Protein AF-X1TH11-F1 (afdb_monomer_lite)

InterPro domains:
  IPR006070 Threonylcarbamoyl-AMP synthase-like domain [PF01300] (1-77)
  IPR006070 Threonylcarbamoyl-AMP synthase-like domain [PS51163] (1-80)
  IPR017945 DHBP synthase RibB-like alpha/beta domain superfamily [SSF55821] (1-85)
  IPR041440 HypF, Kae1-like domain [PF17788] (93-121)
  IPR051060 Carbamoyltransferase HypF-like [PTHR42959] (1-121)

Secondary structure (DSSP, 8-state):
----SHHHHHHHTTT-S-------SSTTSPPP--HHHHHHHHTTT-S-----SS--SS--PPPEEEEETTEEEEEE--TTTTTPPEE-SS-----EE---STT---EEEETTEEEEPPP--

Structure (mmCIF, N/CA/C/O backbone):
data_AF-X1TH11-F1
#
_entry.id   AF-X1TH11-F1
#
loop_
_atom_site.group_PDB
_atom_site.id
_atom_site.type_symbol
_atom_site.label_atom_id
_atom_site.label_alt_id
_atom_site.label_comp_id
_atom_site.label_asym_id
_atom_site.label_entity_id
_atom_site.label_seq_id
_atom_site.pdbx_PDB_ins_code
_atom_site.Cartn_x
_atom_site.Cartn_y
_atom_site.Cartn_z
_atom_site.occupancy
_atom_site.B_iso_or_equiv
_atom_site.auth_seq_id
_atom_site.auth_comp_id
_atom_site.auth_asym_id
_atom_site.auth_atom_id
_atom_site.pdbx_PDB_model_num
ATOM 1 N N . MET A 1 1 ? -4.896 -5.247 -11.935 1.00 92.06 1 MET A N 1
ATOM 2 C CA . MET A 1 1 ? -4.928 -3.800 -11.620 1.00 92.06 1 MET A CA 1
ATOM 3 C C . MET A 1 1 ? -5.045 -3.012 -12.913 1.00 92.06 1 MET A C 1
ATOM 5 O O . MET A 1 1 ? -4.598 -3.515 -13.935 1.00 92.06 1 MET A O 1
ATOM 9 N N . LEU A 1 2 ? -5.640 -1.822 -12.876 1.00 95.62 2 LEU A N 1
ATOM 10 C CA . LEU A 1 2 ? -5.692 -0.910 -14.023 1.00 95.62 2 LEU A CA 1
ATOM 11 C C . LEU A 1 2 ? -4.717 0.262 -13.812 1.00 95.62 2 LEU A C 1
ATOM 13 O O . LEU A 1 2 ? -4.312 0.514 -12.672 1.00 95.62 2 LEU A O 1
ATOM 17 N N . PRO A 1 3 ? -4.333 0.989 -14.875 1.00 96.44 3 PRO A N 1
ATOM 18 C CA . PRO A 1 3 ? -3.570 2.229 -14.757 1.00 96.44 3 PRO A CA 1
ATOM 19 C C . PRO A 1 3 ? -4.262 3.241 -13.836 1.00 96.44 3 PRO A C 1
ATOM 21 O O . PRO A 1 3 ? -5.386 3.664 -14.098 1.00 96.44 3 PRO A O 1
ATOM 24 N N . TYR A 1 4 ? -3.584 3.643 -12.759 1.00 96.38 4 TYR A N 1
ATOM 25 C CA . TYR A 1 4 ? -4.120 4.579 -11.759 1.00 96.38 4 TYR A CA 1
ATOM 26 C C . TYR A 1 4 ? -3.301 5.875 -11.634 1.00 96.38 4 TYR A C 1
ATOM 28 O O . TYR A 1 4 ? -3.657 6.754 -10.854 1.00 96.38 4 TYR A O 1
ATOM 36 N N . THR A 1 5 ? -2.218 6.025 -12.404 1.00 96.25 5 THR A N 1
ATOM 37 C CA . THR A 1 5 ? -1.458 7.280 -12.532 1.00 96.25 5 THR A CA 1
ATOM 38 C C . THR A 1 5 ? -1.285 7.647 -14.005 1.00 96.25 5 THR A C 1
ATOM 40 O O . THR A 1 5 ? -1.269 6.743 -14.846 1.00 96.25 5 THR A O 1
ATOM 43 N N . PRO A 1 6 ? -1.090 8.936 -14.348 1.00 97.25 6 PRO A N 1
ATOM 44 C CA . PRO A 1 6 ? -0.786 9.344 -15.722 1.00 97.25 6 PRO A CA 1
ATOM 45 C C . PRO A 1 6 ? 0.424 8.612 -16.315 1.00 97.25 6 PRO A C 1
ATOM 47 O O . PRO A 1 6 ? 0.402 8.241 -17.485 1.00 97.25 6 PRO A O 1
ATOM 50 N N . LEU A 1 7 ? 1.442 8.327 -15.495 1.00 96.12 7 LEU A N 1
ATOM 51 C CA . LEU A 1 7 ? 2.624 7.582 -15.921 1.00 96.12 7 LEU A CA 1
ATOM 52 C C . LEU A 1 7 ? 2.268 6.179 -16.428 1.00 96.12 7 LEU A C 1
ATOM 54 O O . LEU A 1 7 ? 2.793 5.752 -17.449 1.00 96.12 7 LEU A O 1
ATOM 58 N N . HIS A 1 8 ? 1.342 5.477 -15.769 1.00 96.81 8 HIS A N 1
ATOM 59 C CA . HIS A 1 8 ? 0.932 4.136 -16.200 1.00 96.81 8 HIS A CA 1
ATOM 60 C C . HIS A 1 8 ? 0.246 4.159 -17.570 1.00 96.81 8 HIS A C 1
ATOM 62 O O . HIS A 1 8 ? 0.491 3.278 -18.389 1.00 96.81 8 HIS A O 1
ATOM 68 N N . TYR A 1 9 ? -0.582 5.175 -17.835 1.00 96.62 9 TYR A N 1
ATOM 69 C CA . TYR A 1 9 ? -1.201 5.347 -19.150 1.00 96.62 9 TYR A CA 1
ATOM 70 C C . TYR A 1 9 ? -0.150 5.614 -20.228 1.00 96.62 9 TYR A C 1
ATOM 72 O O . TYR A 1 9 ? -0.217 5.005 -21.289 1.00 96.62 9 TYR A O 1
ATOM 80 N N . LEU A 1 10 ? 0.832 6.480 -19.953 1.00 95.81 10 LEU A N 1
ATOM 81 C CA . LEU A 1 10 ? 1.921 6.773 -20.890 1.00 95.81 10 LEU A CA 1
ATOM 82 C C . LEU A 1 10 ? 2.798 5.547 -21.167 1.00 95.81 10 LEU A C 1
ATOM 84 O O . LEU A 1 10 ? 3.166 5.320 -22.313 1.00 95.81 10 LEU A O 1
ATOM 88 N N . LEU A 1 11 ? 3.100 4.752 -20.137 1.00 95.38 11 LEU A N 1
ATOM 89 C CA . LEU A 1 11 ? 3.873 3.522 -20.287 1.00 95.38 11 LEU A CA 1
ATOM 90 C C . LEU A 1 11 ? 3.131 2.494 -21.137 1.00 95.38 11 LEU A C 1
ATOM 92 O O . LEU A 1 11 ? 3.726 1.939 -22.050 1.00 95.38 11 LEU A O 1
ATOM 96 N N . LEU A 1 12 ? 1.848 2.238 -20.864 1.00 96.00 12 LEU A N 1
ATOM 97 C CA . LEU A 1 12 ? 1.102 1.201 -21.584 1.00 96.00 12 LEU A CA 1
ATOM 98 C C . LEU A 1 12 ? 0.701 1.615 -22.998 1.00 96.00 12 LEU A C 1
ATOM 100 O O . LEU A 1 12 ? 0.611 0.751 -23.868 1.00 96.00 12 LEU A O 1
ATOM 104 N N . LYS A 1 13 ? 0.454 2.909 -23.231 1.00 94.25 13 LYS A N 1
ATOM 105 C CA . LYS A 1 13 ? 0.011 3.416 -24.529 1.00 94.25 13 LYS A CA 1
ATOM 106 C C . LYS A 1 13 ? 0.993 2.992 -25.624 1.00 94.25 13 LYS A C 1
ATOM 108 O O . LYS A 1 13 ? 2.136 3.424 -25.627 1.00 94.25 13 LYS A O 1
ATOM 113 N N . ASP A 1 14 ? 0.511 2.156 -26.538 1.00 92.56 14 ASP A N 1
ATOM 114 C CA . ASP A 1 14 ? 1.211 1.664 -27.730 1.00 92.56 14 ASP A CA 1
ATOM 115 C C . ASP A 1 14 ? 2.497 0.839 -27.476 1.00 92.56 14 ASP A C 1
ATOM 117 O O . ASP A 1 14 ? 3.101 0.367 -28.436 1.00 92.56 14 ASP A O 1
ATOM 121 N N . ASN A 1 15 ? 2.895 0.598 -26.217 1.00 91.88 15 ASN A N 1
ATOM 122 C CA . ASN A 1 15 ? 4.151 -0.099 -25.892 1.00 91.88 15 ASN A CA 1
ATOM 123 C C . ASN A 1 15 ? 3.953 -1.506 -25.310 1.00 91.88 15 ASN A C 1
ATOM 125 O O . ASN A 1 15 ? 4.731 -2.408 -25.614 1.00 91.88 15 ASN A O 1
ATOM 129 N N . PHE A 1 16 ? 2.946 -1.710 -24.448 1.00 94.62 16 PHE A N 1
ATOM 130 C CA . PHE A 1 16 ? 2.795 -2.959 -23.689 1.00 94.62 16 PHE A CA 1
ATOM 131 C C . PHE A 1 16 ? 1.330 -3.363 -23.525 1.00 94.62 16 PHE A C 1
ATOM 133 O O . PHE A 1 16 ? 0.467 -2.535 -23.251 1.00 94.62 16 PHE A O 1
ATOM 140 N N . ILE A 1 17 ? 1.063 -4.669 -23.608 1.00 94.12 17 ILE A N 1
ATOM 141 C CA . ILE A 1 17 ? -0.273 -5.235 -23.350 1.00 94.12 17 ILE A CA 1
ATOM 142 C C . ILE A 1 17 ? -0.549 -5.292 -21.839 1.00 94.12 17 ILE A C 1
ATOM 144 O O . ILE A 1 17 ? -1.658 -5.015 -21.387 1.00 94.12 17 ILE A O 1
ATOM 148 N N . ALA A 1 18 ? 0.466 -5.654 -21.054 1.00 95.75 18 ALA A N 1
ATOM 149 C CA . ALA A 1 18 ? 0.433 -5.689 -19.598 1.00 95.75 18 ALA A CA 1
ATOM 150 C C . ALA A 1 18 ? 1.862 -5.620 -19.043 1.00 95.75 18 ALA A C 1
ATOM 152 O O . ALA A 1 18 ? 2.817 -5.988 -19.726 1.00 95.75 18 ALA A O 1
ATOM 153 N N . LEU A 1 19 ? 1.991 -5.185 -17.789 1.00 96.12 19 LEU A N 1
ATOM 154 C CA . LEU A 1 19 ? 3.247 -5.149 -17.042 1.00 96.12 19 LEU A CA 1
ATOM 155 C C . LEU A 1 19 ? 3.050 -5.808 -15.677 1.00 96.12 19 LEU A C 1
ATOM 157 O O . LEU A 1 19 ? 1.978 -5.702 -15.074 1.00 96.12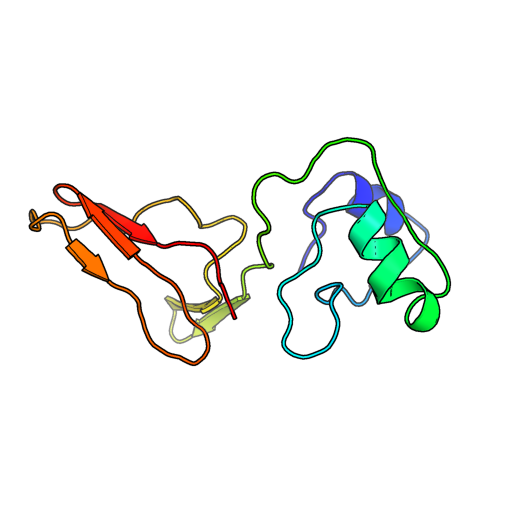 19 LEU A O 1
ATOM 161 N N . ILE A 1 20 ? 4.096 -6.470 -15.185 1.00 96.31 20 ILE A N 1
ATOM 162 C CA . ILE A 1 20 ? 4.135 -6.972 -13.812 1.00 96.31 20 ILE A CA 1
ATOM 163 C C . ILE A 1 20 ? 4.453 -5.790 -12.899 1.00 96.31 20 ILE A C 1
ATOM 165 O O . ILE A 1 20 ? 5.475 -5.132 -13.063 1.00 96.31 20 ILE A O 1
ATOM 169 N N . MET A 1 21 ? 3.579 -5.548 -11.925 1.00 95.19 21 MET A N 1
ATOM 170 C CA . MET A 1 21 ? 3.763 -4.529 -10.897 1.00 95.19 21 MET A CA 1
ATOM 171 C C . MET A 1 21 ? 3.827 -5.230 -9.542 1.00 95.19 21 MET A C 1
ATOM 173 O O . MET A 1 21 ? 2.827 -5.768 -9.067 1.00 95.19 21 MET A O 1
ATOM 177 N N . THR A 1 22 ? 5.013 -5.244 -8.944 1.00 93.94 22 THR A N 1
ATOM 178 C CA . THR A 1 22 ? 5.258 -5.754 -7.591 1.00 93.94 22 THR A CA 1
ATOM 179 C C . THR A 1 22 ? 5.905 -4.661 -6.749 1.00 93.94 22 THR A C 1
ATOM 181 O O . THR A 1 22 ? 6.399 -3.667 -7.285 1.00 93.94 22 THR A O 1
ATOM 184 N N . SER A 1 23 ? 5.881 -4.817 -5.429 1.00 91.56 23 SER A N 1
ATOM 185 C CA . SER A 1 23 ? 6.532 -3.885 -4.516 1.00 91.56 23 SER A CA 1
ATOM 186 C C . SER A 1 23 ? 8.050 -3.872 -4.759 1.00 91.56 23 SER A C 1
ATOM 188 O O . SER A 1 23 ? 8.690 -4.917 -4.876 1.00 91.56 23 SER A O 1
ATOM 190 N N . GLY A 1 24 ? 8.617 -2.671 -4.895 1.00 92.81 24 GLY A N 1
ATOM 191 C CA . GLY A 1 24 ? 10.053 -2.461 -5.079 1.00 92.81 24 GLY A CA 1
ATOM 192 C C . GLY A 1 24 ? 10.780 -2.519 -3.741 1.00 92.81 24 GLY A C 1
ATOM 193 O O . GLY A 1 24 ? 10.991 -1.486 -3.107 1.00 92.81 24 GLY A O 1
ATOM 194 N N . ASN A 1 25 ? 11.113 -3.725 -3.290 1.00 92.75 25 ASN A N 1
ATOM 195 C CA . ASN A 1 25 ? 11.813 -3.976 -2.032 1.00 92.75 25 ASN A CA 1
ATOM 196 C C . ASN A 1 25 ? 12.626 -5.273 -2.098 1.00 92.75 25 ASN A C 1
ATOM 198 O O . ASN A 1 25 ? 12.363 -6.156 -2.913 1.00 92.75 25 ASN A O 1
ATOM 202 N N . ILE A 1 26 ? 13.587 -5.401 -1.184 1.00 90.94 26 ILE A N 1
ATOM 203 C CA . ILE A 1 26 ? 14.182 -6.696 -0.839 1.00 90.94 26 ILE A CA 1
ATOM 204 C C . ILE A 1 26 ? 13.123 -7.508 -0.081 1.00 90.94 26 ILE A C 1
ATOM 206 O O . ILE A 1 26 ? 12.313 -6.928 0.646 1.00 90.94 26 ILE A O 1
ATOM 210 N N . THR A 1 27 ? 13.114 -8.831 -0.252 1.00 86.62 27 THR A N 1
ATOM 211 C CA . THR A 1 27 ? 12.194 -9.748 0.441 1.00 86.62 27 THR A CA 1
ATOM 212 C C . THR A 1 27 ? 12.060 -9.405 1.930 1.00 86.62 27 THR A C 1
ATOM 214 O O . THR A 1 27 ? 13.051 -9.103 2.593 1.00 86.62 27 THR A O 1
ATOM 217 N N . ASP A 1 28 ? 10.817 -9.409 2.417 1.00 83.00 28 ASP A N 1
ATOM 218 C CA . ASP A 1 28 ? 10.416 -9.099 3.800 1.00 83.00 28 ASP A CA 1
ATOM 219 C C . ASP A 1 28 ? 10.711 -7.670 4.294 1.00 83.00 28 ASP A C 1
ATOM 221 O O . ASP A 1 28 ? 10.580 -7.380 5.482 1.00 83.00 28 ASP A O 1
ATOM 225 N N . GLN A 1 29 ? 11.058 -6.743 3.396 1.00 86.94 29 GLN A N 1
ATOM 226 C CA . GLN A 1 29 ? 11.169 -5.318 3.719 1.00 86.94 29 GLN A CA 1
ATOM 227 C C . GLN A 1 29 ? 9.970 -4.511 3.200 1.00 86.94 29 GLN A C 1
ATOM 229 O O . GLN A 1 29 ? 9.381 -4.870 2.179 1.00 86.94 29 GLN A O 1
ATOM 234 N N . PRO A 1 30 ? 9.625 -3.382 3.849 1.00 88.56 30 PRO A N 1
ATOM 235 C CA . PRO A 1 30 ? 8.627 -2.455 3.328 1.00 88.56 30 PRO A CA 1
ATOM 236 C C . PRO A 1 30 ? 9.000 -1.917 1.944 1.00 88.56 30 PRO A C 1
ATOM 238 O O . PRO A 1 30 ? 10.181 -1.803 1.605 1.00 88.56 30 PRO A O 1
ATOM 241 N N . ILE A 1 31 ? 7.992 -1.499 1.174 1.00 93.25 31 ILE A N 1
ATOM 242 C CA . ILE A 1 31 ? 8.210 -0.848 -0.121 1.00 93.25 31 ILE A CA 1
ATOM 243 C C . ILE A 1 31 ? 9.104 0.394 0.022 1.00 93.25 31 ILE A C 1
ATOM 245 O O . ILE A 1 31 ? 8.946 1.201 0.947 1.00 93.25 31 ILE A O 1
ATOM 249 N N . ILE A 1 32 ? 10.056 0.558 -0.894 1.00 95.00 32 ILE A N 1
ATOM 250 C CA . ILE A 1 32 ? 10.953 1.714 -0.907 1.00 95.00 32 ILE A CA 1
ATOM 251 C C . ILE A 1 32 ? 10.210 2.932 -1.473 1.00 95.00 32 ILE A C 1
ATOM 253 O O . ILE A 1 32 ? 9.542 2.839 -2.501 1.00 95.00 32 ILE A O 1
ATOM 257 N N . GLY A 1 33 ? 10.290 4.068 -0.773 1.00 93.88 33 GLY A N 1
ATOM 258 C CA . GLY A 1 33 ? 9.663 5.332 -1.185 1.00 93.88 33 GLY A CA 1
ATOM 259 C C . GLY A 1 33 ? 10.648 6.453 -1.519 1.00 93.88 33 GLY A C 1
ATOM 260 O O . GLY A 1 33 ? 10.227 7.477 -2.050 1.00 93.88 33 GLY A O 1
ATOM 261 N N . ASP A 1 34 ? 11.929 6.267 -1.199 1.00 96.12 34 ASP A N 1
ATOM 262 C CA . ASP A 1 34 ? 12.993 7.244 -1.420 1.00 96.12 34 ASP A CA 1
ATOM 263 C C . ASP A 1 34 ? 13.880 6.840 -2.607 1.00 96.12 34 ASP A C 1
ATOM 265 O O . ASP A 1 34 ? 14.176 5.660 -2.806 1.00 96.12 34 ASP A O 1
ATOM 269 N N . ASN A 1 35 ? 14.308 7.829 -3.394 1.00 96.88 35 ASN A N 1
ATOM 270 C CA . ASN A 1 35 ? 15.094 7.595 -4.604 1.00 96.88 35 ASN A CA 1
ATOM 271 C C . ASN A 1 35 ? 16.513 7.093 -4.294 1.00 96.88 35 ASN A C 1
ATOM 273 O O . ASN A 1 35 ? 17.009 6.222 -5.006 1.00 96.88 35 ASN A O 1
ATOM 277 N N . LEU A 1 36 ? 17.169 7.630 -3.259 1.00 96.81 36 LEU A N 1
ATOM 278 C CA . LEU A 1 36 ? 18.525 7.213 -2.890 1.00 96.81 36 LEU A CA 1
ATOM 279 C C . LEU A 1 36 ? 18.499 5.798 -2.314 1.00 96.81 36 LEU A C 1
ATOM 281 O O . LEU A 1 36 ? 19.272 4.950 -2.754 1.00 96.81 36 LEU A O 1
ATOM 285 N N . GLU A 1 37 ? 17.539 5.510 -1.430 1.00 96.00 37 GLU A N 1
ATOM 286 C CA . GLU A 1 37 ? 17.325 4.158 -0.903 1.00 96.00 37 GLU A CA 1
ATOM 287 C C . GLU A 1 37 ? 17.062 3.145 -2.034 1.00 96.00 37 GLU A C 1
ATOM 289 O O . GLU A 1 37 ? 17.540 2.009 -1.972 1.00 96.00 37 GLU A O 1
ATOM 294 N N . ALA A 1 38 ? 16.326 3.540 -3.081 1.00 96.50 38 ALA A N 1
ATOM 295 C CA . ALA A 1 38 ? 16.051 2.670 -4.223 1.00 96.50 38 ALA A CA 1
ATOM 296 C C . ALA A 1 38 ? 17.334 2.298 -4.975 1.00 96.50 38 ALA A C 1
ATOM 298 O O . ALA A 1 38 ? 17.537 1.116 -5.257 1.00 96.50 38 ALA A O 1
ATOM 299 N N . PHE A 1 39 ? 18.213 3.266 -5.252 1.00 96.62 39 PHE A N 1
ATOM 300 C CA . PHE A 1 39 ? 19.513 2.979 -5.859 1.00 96.62 39 PHE A CA 1
ATOM 301 C C . PHE A 1 39 ? 20.359 2.075 -4.962 1.00 96.62 39 PHE A C 1
ATOM 303 O O . PHE A 1 39 ? 20.838 1.041 -5.412 1.00 96.62 39 PHE A O 1
ATOM 310 N N . GLU A 1 40 ? 20.490 2.405 -3.678 1.00 96.06 40 GLU A N 1
ATOM 311 C CA . GLU A 1 40 ? 21.328 1.638 -2.750 1.00 96.06 40 GLU A CA 1
ATOM 312 C C . GLU A 1 40 ? 20.889 0.173 -2.613 1.00 96.06 40 GLU A C 1
ATOM 314 O O . GLU A 1 40 ? 21.731 -0.724 -2.526 1.00 96.06 40 GLU A O 1
ATOM 319 N N . LYS A 1 41 ? 19.575 -0.085 -2.584 1.00 95.81 41 LYS A N 1
ATOM 320 C CA . LYS A 1 41 ? 19.034 -1.424 -2.304 1.00 95.81 41 LYS A CA 1
ATOM 321 C C . LYS A 1 41 ? 18.692 -2.244 -3.543 1.00 95.81 41 LYS A C 1
ATOM 323 O O . LYS A 1 41 ? 18.713 -3.472 -3.454 1.00 95.81 41 LYS A O 1
ATOM 328 N N . LEU A 1 42 ? 18.331 -1.610 -4.660 1.00 96.25 42 LEU A N 1
ATOM 329 C CA . LEU A 1 42 ? 17.790 -2.311 -5.832 1.00 96.25 42 LEU A CA 1
ATOM 330 C C . LEU A 1 42 ? 18.739 -2.352 -7.035 1.00 96.25 42 LEU A C 1
ATOM 332 O O . LEU A 1 42 ? 18.415 -3.043 -7.996 1.00 96.25 42 LEU A O 1
ATOM 336 N N . ASP A 1 43 ? 19.905 -1.698 -6.994 1.00 94.88 43 ASP A N 1
ATOM 337 C CA . ASP A 1 43 ? 20.860 -1.637 -8.122 1.00 94.88 43 ASP A CA 1
ATOM 338 C C . ASP A 1 43 ? 21.263 -3.017 -8.676 1.00 94.88 43 ASP A C 1
ATOM 340 O O . ASP A 1 43 ? 21.508 -3.182 -9.863 1.00 94.88 43 ASP A O 1
ATOM 344 N N . ARG A 1 44 ? 21.258 -4.053 -7.829 1.00 94.50 44 ARG A N 1
ATOM 345 C CA . ARG A 1 44 ? 21.585 -5.434 -8.233 1.00 94.50 44 ARG A CA 1
ATOM 346 C C . ARG A 1 44 ? 20.365 -6.288 -8.592 1.00 94.50 44 ARG A C 1
ATOM 348 O O . ARG A 1 44 ? 20.524 -7.476 -8.861 1.00 94.50 44 ARG A O 1
ATOM 355 N N . ILE A 1 45 ? 19.164 -5.719 -8.515 1.00 94.75 45 ILE A N 1
ATOM 356 C CA . ILE A 1 45 ? 17.877 -6.396 -8.748 1.00 94.75 45 ILE A CA 1
ATOM 357 C C . ILE A 1 45 ? 17.245 -5.917 -10.056 1.00 94.75 45 ILE A C 1
ATOM 359 O O . ILE A 1 45 ? 16.585 -6.706 -10.730 1.00 94.75 45 ILE A O 1
ATOM 363 N N . VAL A 1 46 ? 17.424 -4.641 -10.406 1.00 96.38 46 VAL A N 1
ATOM 364 C CA . VAL A 1 46 ? 16.815 -4.029 -11.590 1.00 96.38 46 VAL A CA 1
ATOM 365 C C . VAL A 1 46 ? 17.878 -3.527 -12.557 1.00 96.38 46 VAL A C 1
ATOM 367 O O . VAL A 1 46 ? 18.900 -2.997 -12.141 1.00 96.38 46 VAL A O 1
ATOM 370 N N . ASP A 1 47 ? 17.602 -3.633 -13.854 1.00 97.31 47 ASP A N 1
ATOM 371 C CA . ASP A 1 47 ? 18.487 -3.090 -14.890 1.00 97.31 47 ASP A CA 1
ATOM 372 C C . ASP A 1 47 ? 18.325 -1.569 -15.061 1.00 97.31 47 ASP A C 1
ATOM 374 O O . ASP A 1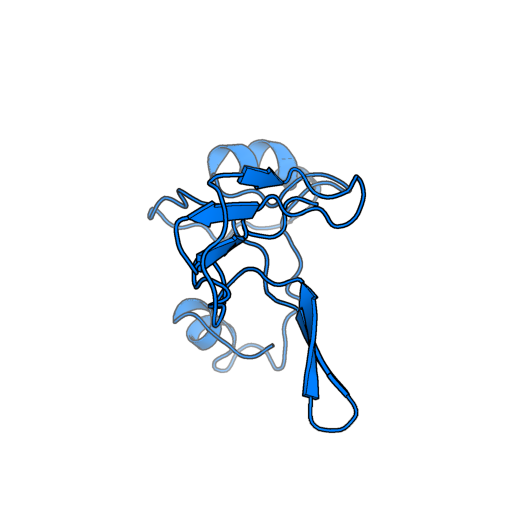 47 ? 19.235 -0.883 -15.524 1.00 97.31 47 ASP A O 1
ATOM 378 N N . PHE A 1 48 ? 17.150 -1.030 -14.713 1.00 97.12 48 PHE A N 1
ATOM 379 C CA . PHE A 1 48 ? 16.804 0.375 -14.922 1.00 97.12 48 PHE A CA 1
ATOM 380 C C . PHE A 1 48 ? 15.913 0.929 -13.809 1.00 97.12 48 PHE A C 1
ATOM 382 O O . PHE A 1 48 ? 15.079 0.223 -13.240 1.00 97.12 48 PHE A O 1
ATOM 389 N N . PHE A 1 49 ? 16.031 2.238 -13.582 1.00 97.25 49 PHE A N 1
ATOM 390 C CA . PHE A 1 49 ? 15.190 3.004 -12.666 1.00 97.25 49 PHE A CA 1
ATOM 391 C C . PHE A 1 49 ? 14.387 4.066 -13.419 1.00 97.25 49 PHE A C 1
ATOM 393 O O . PHE A 1 49 ? 14.926 4.799 -14.248 1.00 97.25 49 PHE A O 1
ATOM 400 N N . LEU A 1 50 ? 13.104 4.195 -13.079 1.00 96.75 50 LEU A N 1
ATOM 401 C CA . LEU A 1 50 ? 12.236 5.281 -13.531 1.00 96.75 50 LEU A CA 1
ATOM 402 C C . LEU A 1 50 ? 11.769 6.080 -12.311 1.00 96.75 50 LEU A C 1
ATOM 404 O O . LEU A 1 50 ? 10.854 5.664 -11.602 1.00 96.75 50 LEU A O 1
ATOM 408 N N . LEU A 1 51 ? 12.430 7.209 -12.059 1.00 96.75 51 LEU A N 1
ATOM 409 C CA . LEU A 1 51 ? 12.254 8.024 -10.855 1.00 96.75 51 LEU A CA 1
ATOM 410 C C . LEU A 1 51 ? 11.612 9.378 -11.170 1.00 96.75 51 LEU A C 1
ATOM 412 O O . LEU A 1 51 ? 11.507 9.791 -12.325 1.00 96.75 51 LEU A O 1
ATOM 416 N N . TYR A 1 52 ? 11.196 10.084 -10.122 1.00 95.88 52 TYR A N 1
ATOM 417 C CA . TYR A 1 52 ? 10.651 11.436 -10.212 1.00 95.88 52 TYR A CA 1
ATOM 418 C C . TYR A 1 52 ? 10.989 12.241 -8.946 1.00 95.88 52 TYR A C 1
ATOM 420 O O . TYR A 1 52 ? 11.461 11.694 -7.953 1.00 95.88 52 TYR A O 1
ATOM 428 N N . ASN A 1 53 ? 10.771 13.554 -8.983 1.00 96.81 53 ASN A N 1
ATOM 429 C CA . ASN A 1 53 ? 11.191 14.514 -7.951 1.00 96.81 53 ASN A CA 1
ATOM 430 C C . ASN A 1 53 ? 10.040 14.994 -7.046 1.00 96.81 53 ASN A C 1
ATOM 432 O O . ASN A 1 53 ? 10.058 16.123 -6.561 1.00 96.81 53 ASN A O 1
ATOM 436 N N . ARG A 1 54 ? 9.007 14.165 -6.859 1.00 96.38 54 ARG A N 1
ATOM 437 C CA . ARG A 1 54 ? 7.919 14.436 -5.911 1.00 96.38 54 ARG A CA 1
ATOM 438 C C . ARG A 1 54 ? 8.001 13.415 -4.787 1.00 96.38 54 ARG A C 1
ATOM 440 O O . ARG A 1 54 ? 7.656 12.254 -4.985 1.00 96.38 54 ARG A O 1
ATOM 447 N N . ASP A 1 55 ? 8.407 13.868 -3.616 1.00 96.56 55 ASP A N 1
ATOM 448 C CA . ASP A 1 55 ? 8.663 12.986 -2.482 1.00 96.56 55 ASP A CA 1
ATOM 449 C C . ASP A 1 55 ? 7.432 12.159 -2.087 1.00 96.56 55 ASP A C 1
ATOM 451 O O . ASP A 1 55 ? 6.287 12.632 -2.093 1.00 96.56 55 ASP A O 1
ATOM 455 N N . ILE A 1 56 ? 7.673 10.898 -1.726 1.00 95.38 56 ILE A N 1
ATOM 456 C CA . ILE A 1 56 ? 6.659 9.998 -1.176 1.00 95.38 56 ILE A CA 1
ATOM 457 C C . ILE A 1 56 ? 6.778 10.035 0.346 1.00 95.38 56 ILE A C 1
ATOM 459 O O . ILE A 1 56 ? 7.558 9.298 0.938 1.00 95.38 56 ILE A O 1
ATOM 463 N N . PHE A 1 57 ? 5.976 10.883 0.990 1.00 93.69 57 PHE A N 1
ATOM 464 C CA . PHE A 1 57 ? 6.024 11.020 2.449 1.00 93.69 57 PHE A CA 1
ATOM 465 C C . PHE A 1 57 ? 5.508 9.769 3.180 1.00 93.69 57 PHE A C 1
ATOM 467 O O . PHE A 1 57 ? 6.132 9.284 4.116 1.00 93.69 57 PHE A O 1
ATOM 474 N N . ASN A 1 58 ? 4.382 9.212 2.722 1.00 92.12 58 ASN A N 1
ATOM 475 C CA . ASN A 1 58 ? 3.812 7.981 3.263 1.00 92.12 58 ASN A CA 1
ATOM 476 C C . ASN A 1 58 ? 3.871 6.874 2.211 1.00 92.12 58 ASN A C 1
ATOM 478 O O . ASN A 1 58 ? 3.161 6.919 1.203 1.00 92.12 58 ASN A O 1
ATOM 482 N N . ARG A 1 59 ? 4.704 5.863 2.469 1.00 90.12 59 ARG A N 1
ATOM 483 C CA . ARG A 1 59 ? 4.749 4.620 1.689 1.00 90.12 59 ARG A CA 1
ATOM 484 C C . ARG A 1 59 ? 3.410 3.902 1.814 1.00 90.12 59 ARG A C 1
ATOM 486 O O . ARG A 1 59 ? 2.822 3.867 2.895 1.00 90.12 59 ARG A O 1
ATOM 493 N N . CYS A 1 60 ? 2.925 3.342 0.714 1.00 91.31 60 CYS A N 1
ATOM 494 C CA . CYS A 1 60 ? 1.609 2.725 0.677 1.00 91.31 60 CYS A CA 1
ATOM 495 C C . CYS A 1 60 ? 1.553 1.662 -0.420 1.00 91.31 60 CYS A C 1
ATOM 497 O O . CYS A 1 60 ? 1.603 2.005 -1.604 1.00 91.31 60 CYS A O 1
ATOM 499 N N . ASP A 1 61 ? 1.439 0.394 -0.025 1.00 94.00 61 ASP A N 1
ATOM 500 C CA . ASP A 1 61 ? 1.230 -0.729 -0.940 1.00 94.00 61 ASP A CA 1
ATOM 501 C C . ASP A 1 61 ? -0.102 -0.639 -1.683 1.00 94.00 61 ASP A C 1
ATOM 503 O O . ASP A 1 61 ? -1.071 -0.047 -1.193 1.00 94.00 61 ASP A O 1
ATOM 507 N N . ASP A 1 62 ? -0.171 -1.290 -2.842 1.00 95.88 62 ASP A N 1
ATOM 508 C CA . ASP A 1 62 ? -1.423 -1.471 -3.568 1.00 95.88 62 ASP A CA 1
ATOM 509 C C . ASP A 1 62 ? -2.419 -2.307 -2.763 1.00 95.88 62 ASP A C 1
ATOM 511 O O . ASP A 1 62 ? -2.077 -3.354 -2.210 1.00 95.88 62 ASP A O 1
ATOM 515 N N . SER A 1 63 ? -3.671 -1.851 -2.714 1.00 96.50 63 SER A N 1
ATOM 516 C CA . SER A 1 63 ? -4.757 -2.621 -2.110 1.00 96.50 63 SER A CA 1
ATOM 517 C C . SER A 1 63 ? -5.098 -3.845 -2.951 1.00 96.50 63 SER A C 1
ATOM 519 O O . SER A 1 63 ? -5.091 -3.795 -4.181 1.00 96.50 63 SER A O 1
ATOM 521 N N . VAL A 1 64 ? -5.461 -4.934 -2.275 1.00 96.81 64 VAL A N 1
ATOM 522 C CA . VAL A 1 64 ? -5.880 -6.188 -2.904 1.00 96.81 64 VAL A CA 1
ATOM 523 C C . VAL A 1 64 ? -7.252 -6.555 -2.365 1.00 96.81 64 VAL A C 1
ATOM 525 O O . VAL A 1 64 ? -7.421 -6.798 -1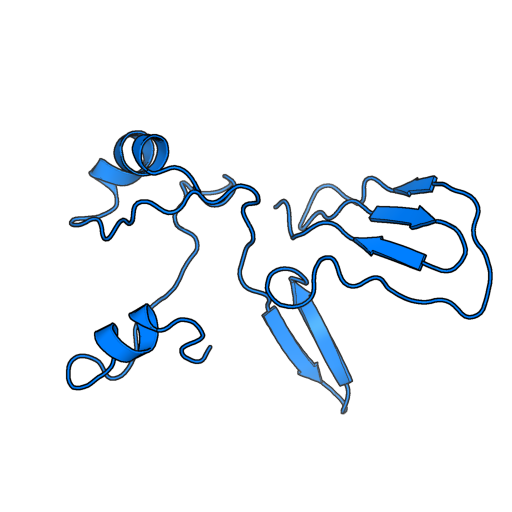.167 1.00 96.81 64 VAL A O 1
ATOM 528 N N . VAL A 1 65 ? -8.229 -6.589 -3.266 1.00 96.44 65 VAL A N 1
ATOM 529 C CA . VAL A 1 65 ? -9.635 -6.871 -2.970 1.00 96.44 65 VAL A CA 1
ATOM 530 C C . VAL A 1 65 ? -10.111 -7.980 -3.892 1.00 96.44 65 VAL A C 1
ATOM 532 O O . VAL A 1 65 ? -9.751 -8.010 -5.070 1.00 96.44 65 VAL A O 1
ATOM 535 N N . LYS A 1 66 ? -10.922 -8.888 -3.358 1.00 96.75 66 LYS A N 1
ATOM 536 C CA . LYS A 1 66 ? -11.629 -9.905 -4.132 1.00 96.75 66 LYS A CA 1
ATOM 537 C C . LYS A 1 66 ? -13.117 -9.790 -3.861 1.00 96.75 66 LYS A C 1
ATOM 539 O O . LYS A 1 66 ? -13.519 -9.616 -2.718 1.00 96.75 66 LYS A O 1
ATOM 544 N N . PHE A 1 67 ? -13.914 -9.953 -4.903 1.00 96.06 67 PHE A N 1
ATOM 545 C CA . PHE A 1 67 ? -15.357 -10.062 -4.779 1.00 96.06 67 PHE A CA 1
ATOM 546 C C . PHE A 1 67 ? -15.736 -11.515 -4.467 1.00 96.06 67 PHE A C 1
ATOM 548 O O . PHE A 1 67 ? -15.349 -12.423 -5.213 1.00 96.06 67 PHE A O 1
ATOM 555 N N . ILE A 1 68 ? -16.412 -11.753 -3.344 1.00 96.50 68 ILE A N 1
ATOM 556 C CA . ILE A 1 68 ? -16.833 -13.082 -2.878 1.00 96.50 68 ILE A CA 1
ATOM 557 C C . ILE A 1 68 ? -18.250 -12.955 -2.316 1.00 96.50 68 ILE A C 1
ATOM 559 O O . ILE A 1 68 ? -18.456 -12.153 -1.417 1.00 96.50 68 ILE A O 1
ATOM 563 N N . ASN A 1 69 ? -19.193 -13.771 -2.802 1.00 95.12 69 ASN A N 1
ATOM 564 C CA . ASN A 1 69 ? -20.594 -13.786 -2.345 1.00 95.12 69 ASN A CA 1
ATOM 565 C C . ASN A 1 69 ? -21.229 -12.385 -2.286 1.00 95.12 69 ASN A C 1
ATOM 567 O O . ASN A 1 69 ? -21.806 -12.008 -1.277 1.00 95.12 69 ASN A O 1
ATOM 571 N N . ASP A 1 70 ? -21.075 -11.617 -3.362 1.00 94.75 70 ASP A N 1
ATOM 572 C CA . ASP A 1 70 ? -21.569 -10.243 -3.492 1.00 94.75 70 ASP A CA 1
ATOM 573 C C . ASP A 1 70 ? -20.905 -9.179 -2.596 1.00 94.75 70 ASP A C 1
ATOM 575 O O . ASP A 1 70 ? -21.259 -8.002 -2.664 1.00 94.75 70 ASP A O 1
ATOM 579 N N . ASP A 1 71 ? -19.862 -9.557 -1.852 1.00 95.00 71 ASP A N 1
ATOM 580 C CA . ASP A 1 71 ? -19.125 -8.668 -0.958 1.00 95.00 71 ASP A CA 1
ATOM 581 C C . ASP A 1 71 ? -17.670 -8.440 -1.388 1.00 95.00 71 ASP A C 1
ATOM 583 O O . ASP A 1 71 ? -16.980 -9.307 -1.936 1.00 95.00 71 ASP A O 1
ATOM 587 N N . ASN A 1 72 ? -17.160 -7.247 -1.074 1.00 94.06 72 ASN A N 1
ATOM 588 C CA . ASN A 1 72 ? -15.745 -6.916 -1.219 1.00 94.06 72 ASN A CA 1
ATOM 589 C C . ASN A 1 72 ? -14.946 -7.441 -0.020 1.00 94.06 72 ASN A C 1
ATOM 591 O O . ASN A 1 72 ? -15.013 -6.892 1.079 1.00 94.06 72 ASN A O 1
ATOM 595 N N . VAL A 1 73 ? -14.112 -8.452 -0.253 1.00 95.69 73 VAL A N 1
ATOM 596 C CA . VAL A 1 73 ? -13.202 -9.020 0.744 1.00 95.69 73 VAL A CA 1
ATOM 597 C C . VAL A 1 73 ? -11.796 -8.463 0.538 1.00 95.69 73 VAL A C 1
ATOM 599 O O . VAL A 1 73 ? -11.150 -8.700 -0.487 1.00 95.69 73 VAL A O 1
ATOM 602 N N . PHE A 1 74 ? -11.305 -7.720 1.528 1.00 94.62 74 PHE A N 1
ATOM 603 C CA . PHE A 1 74 ? -9.947 -7.181 1.525 1.00 94.62 74 PHE A CA 1
ATOM 604 C C . PHE A 1 74 ? -8.935 -8.251 1.931 1.00 94.62 74 PHE A C 1
ATOM 606 O O . PHE A 1 74 ? -8.982 -8.773 3.040 1.00 94.62 74 PHE A O 1
ATOM 613 N N . PHE A 1 75 ? -7.963 -8.505 1.059 1.00 94.62 75 PHE A N 1
ATOM 614 C CA . PHE A 1 75 ? -6.723 -9.201 1.416 1.00 94.62 75 PHE A CA 1
ATOM 615 C C . PHE A 1 75 ? -5.666 -8.215 1.914 1.00 94.62 75 PHE A C 1
ATOM 617 O O . PHE A 1 75 ? -4.843 -8.554 2.761 1.00 94.62 75 PHE A O 1
ATOM 624 N N . ARG A 1 76 ? -5.697 -6.987 1.383 1.00 95.69 76 ARG A N 1
ATOM 625 C CA . ARG A 1 76 ? -4.853 -5.871 1.808 1.00 95.69 76 ARG A CA 1
ATOM 626 C C . ARG A 1 76 ? -5.616 -4.560 1.628 1.00 95.69 76 ARG A C 1
ATOM 628 O O . ARG A 1 76 ? -5.963 -4.209 0.501 1.00 95.69 76 ARG A O 1
ATOM 635 N N . ARG A 1 77 ? -5.861 -3.828 2.718 1.00 95.56 77 ARG A N 1
ATOM 636 C CA . ARG A 1 77 ? -6.470 -2.487 2.701 1.00 95.56 77 ARG A CA 1
ATOM 637 C C . ARG A 1 77 ? -5.365 -1.440 2.855 1.00 95.56 77 ARG A C 1
ATOM 639 O O . ARG A 1 77 ? -4.789 -1.310 3.925 1.00 95.56 77 ARG A O 1
ATOM 646 N N . SER A 1 78 ? -5.041 -0.732 1.780 1.00 96.12 78 SER A N 1
ATOM 647 C CA . SER A 1 78 ? -3.933 0.226 1.735 1.00 96.12 78 SER A CA 1
ATOM 648 C C . SER A 1 78 ? -4.268 1.359 0.750 1.00 96.12 78 SER A C 1
ATOM 650 O O . SER A 1 78 ? -5.210 2.120 1.002 1.00 96.12 78 SER A O 1
ATOM 652 N N . ARG A 1 79 ? -3.574 1.470 -0.393 1.00 96.12 79 ARG A N 1
ATOM 653 C CA . ARG A 1 79 ? -3.764 2.545 -1.380 1.00 96.12 79 ARG A CA 1
ATOM 654 C C . ARG A 1 79 ? -5.212 2.651 -1.842 1.00 96.12 79 ARG A C 1
ATOM 656 O O . ARG A 1 79 ? -5.830 1.646 -2.187 1.00 96.12 79 ARG A O 1
ATOM 663 N N . GLY A 1 80 ? -5.737 3.873 -1.855 1.00 95.06 80 GLY A N 1
ATOM 664 C CA . GLY A 1 80 ? -7.113 4.169 -2.263 1.00 95.06 80 GLY A CA 1
ATOM 665 C C . GLY A 1 80 ? -8.176 3.930 -1.184 1.00 95.06 80 GLY A C 1
ATOM 666 O O . GLY A 1 80 ? -9.314 4.333 -1.393 1.00 95.06 80 GLY A O 1
ATOM 667 N N . TYR A 1 81 ? -7.823 3.334 -0.036 1.00 95.62 81 TYR A N 1
ATOM 668 C CA . TYR A 1 81 ? -8.753 3.097 1.078 1.00 95.62 81 TYR A CA 1
ATOM 669 C C . TYR A 1 81 ? -8.287 3.726 2.392 1.00 95.62 81 TYR A C 1
ATOM 671 O O . TYR A 1 81 ? -9.106 4.225 3.154 1.00 95.62 81 TYR A O 1
ATOM 679 N N . VAL A 1 82 ? -6.987 3.720 2.679 1.00 95.44 82 VAL A N 1
ATOM 680 C CA . VAL A 1 82 ? -6.406 4.424 3.832 1.00 95.44 82 VAL A CA 1
ATOM 681 C C . VAL A 1 82 ? -6.162 5.891 3.450 1.00 95.44 82 VAL A C 1
ATOM 683 O O . VAL A 1 82 ? -5.724 6.144 2.325 1.00 95.44 82 VAL A O 1
ATOM 686 N N . PRO A 1 83 ? -6.426 6.868 4.341 1.00 94.94 83 PRO A N 1
ATOM 687 C CA . PRO A 1 83 ? -6.815 6.734 5.750 1.00 94.94 83 PRO A CA 1
ATOM 688 C C . PRO A 1 83 ? -8.331 6.826 5.996 1.00 94.94 83 PRO A C 1
ATOM 690 O O . PRO A 1 83 ? -8.741 7.239 7.079 1.00 94.94 83 PRO A O 1
ATOM 693 N N . TYR A 1 84 ? -9.181 6.483 5.018 1.00 96.75 84 TYR A N 1
ATOM 694 C CA . TYR A 1 84 ? -10.628 6.555 5.219 1.00 96.75 84 TYR A CA 1
ATOM 695 C C . TYR A 1 84 ? -11.053 5.597 6.349 1.00 96.75 84 TYR A C 1
ATOM 697 O O . TYR A 1 84 ? -10.784 4.386 6.255 1.00 96.75 84 TYR A O 1
ATOM 705 N N . PRO A 1 85 ? -11.685 6.119 7.415 1.00 97.19 85 PRO A N 1
ATOM 706 C CA . PRO A 1 85 ? -11.952 5.347 8.616 1.00 97.19 85 PRO A CA 1
ATOM 707 C C . PRO A 1 85 ? -13.057 4.316 8.396 1.00 97.19 85 PRO A C 1
ATOM 709 O O . PRO A 1 85 ? -13.880 4.425 7.485 1.00 97.19 85 PRO A O 1
ATOM 712 N N . ILE A 1 86 ? -13.105 3.326 9.282 1.00 96.62 86 ILE A N 1
ATOM 713 C CA . ILE A 1 86 ? -14.319 2.543 9.509 1.00 96.62 86 ILE A CA 1
ATOM 714 C C . ILE A 1 86 ? -15.197 3.355 10.460 1.00 96.62 86 ILE A C 1
ATOM 716 O O . ILE A 1 86 ? -14.736 3.768 11.525 1.00 96.62 86 ILE A O 1
ATOM 720 N N . ILE A 1 87 ? -16.440 3.607 10.056 1.00 97.94 87 ILE A N 1
ATOM 721 C CA . ILE A 1 87 ? -17.418 4.375 10.829 1.00 97.94 87 ILE A CA 1
ATOM 722 C C . ILE A 1 87 ? -18.322 3.389 11.560 1.00 97.94 87 ILE A C 1
ATOM 724 O O . ILE A 1 87 ? -18.850 2.462 10.949 1.00 97.94 87 ILE A O 1
ATOM 728 N N . LEU A 1 88 ? -18.478 3.587 12.863 1.00 97.56 88 LEU A N 1
ATOM 729 C CA . LEU A 1 88 ? -19.345 2.794 13.722 1.00 97.56 88 LEU A CA 1
ATOM 730 C C . LEU A 1 88 ? -20.610 3.575 14.082 1.00 97.56 88 LEU A C 1
ATOM 732 O O . LEU A 1 88 ? -20.605 4.808 14.147 1.00 97.56 88 LEU A O 1
ATOM 736 N N . ASP A 1 89 ? -21.665 2.840 14.425 1.00 97.94 89 ASP A N 1
ATOM 737 C CA . ASP A 1 89 ? -22.927 3.403 14.926 1.00 97.94 89 ASP A CA 1
ATOM 738 C C . ASP A 1 89 ? -22.870 3.758 16.425 1.00 97.94 89 ASP A C 1
ATOM 740 O O . ASP A 1 89 ? -23.854 4.188 17.026 1.00 97.94 89 ASP A O 1
ATOM 744 N N . PHE A 1 90 ? -21.708 3.572 17.058 1.00 97.56 90 PHE A N 1
ATOM 745 C CA . PHE A 1 90 ? -21.476 3.845 18.472 1.00 97.56 90 PHE A CA 1
ATOM 746 C C . PHE A 1 90 ? -20.076 4.414 18.714 1.00 97.56 90 PHE A C 1
ATOM 748 O O . PHE A 1 90 ? -19.167 4.272 17.897 1.00 97.56 90 PHE A O 1
ATOM 755 N N . LYS A 1 91 ? -19.899 5.069 19.865 1.00 97.81 91 LYS A N 1
ATOM 756 C CA . LYS A 1 91 ? -18.616 5.660 20.261 1.00 97.81 91 LYS A CA 1
ATOM 757 C C . LYS A 1 91 ? -17.725 4.638 20.963 1.00 97.81 91 LYS A C 1
ATOM 759 O O . LYS A 1 91 ? -18.188 3.864 21.800 1.00 97.81 91 LYS A O 1
ATOM 764 N N . LEU A 1 92 ? -16.434 4.706 20.673 1.00 95.81 92 LEU A N 1
ATOM 765 C CA . LEU A 1 92 ? -15.362 3.976 21.331 1.00 95.81 92 LEU A CA 1
ATOM 766 C C . LEU A 1 92 ? -14.562 4.896 22.257 1.00 95.81 92 LEU A C 1
ATOM 768 O O . LEU A 1 92 ? -14.562 6.121 22.123 1.00 95.81 92 LEU A O 1
ATOM 772 N N . LYS A 1 93 ? -13.832 4.278 23.187 1.00 96.88 93 LYS A N 1
ATOM 773 C CA . LYS A 1 93 ? -12.714 4.942 23.868 1.00 96.88 93 LYS A CA 1
ATOM 774 C C . LYS A 1 93 ? -11.569 5.147 22.875 1.00 96.88 93 LYS A C 1
ATOM 776 O O . LYS A 1 93 ? -11.451 4.390 21.912 1.00 96.88 93 LYS A O 1
ATOM 781 N N . GLU A 1 94 ? -10.716 6.132 23.130 1.00 97.94 94 GLU A N 1
ATOM 782 C CA . GLU A 1 94 ? -9.484 6.311 22.360 1.00 97.94 94 GLU A CA 1
ATOM 783 C C . GLU A 1 94 ? -8.505 5.182 22.692 1.00 97.94 94 GLU A C 1
ATOM 785 O O . GLU A 1 94 ? -8.089 5.018 23.841 1.00 97.94 94 GLU A O 1
ATOM 790 N N . VAL A 1 95 ? -8.198 4.354 21.696 1.00 97.81 95 VAL A N 1
ATOM 791 C CA . VAL A 1 95 ? -7.373 3.153 21.838 1.00 97.81 95 VAL A CA 1
ATOM 792 C C . VAL A 1 95 ? -6.473 3.028 20.617 1.00 97.81 95 VAL A C 1
ATOM 794 O O . VAL A 1 95 ? -6.914 3.204 19.483 1.00 97.81 95 VAL A O 1
ATOM 797 N N . LEU A 1 96 ? -5.209 2.681 20.861 1.00 98.31 96 LEU A N 1
ATOM 798 C CA . LEU A 1 96 ? -4.281 2.209 19.841 1.00 98.31 96 LEU A CA 1
ATOM 799 C C . LEU A 1 96 ? -4.268 0.678 19.858 1.00 98.31 96 LEU A C 1
ATOM 801 O O . LEU A 1 96 ? -3.858 0.072 20.847 1.00 98.31 96 LEU A O 1
ATOM 805 N N . ALA A 1 97 ? -4.700 0.057 18.765 1.00 97.88 97 ALA A N 1
ATOM 806 C CA . ALA A 1 97 ? -4.551 -1.376 18.546 1.00 97.88 97 ALA A CA 1
ATOM 807 C C . ALA A 1 97 ? -3.351 -1.625 17.626 1.00 97.88 97 ALA A C 1
ATOM 809 O O . ALA A 1 97 ? -3.282 -1.072 16.529 1.00 97.88 97 ALA A O 1
ATOM 810 N N . LEU A 1 98 ? -2.413 -2.459 18.078 1.00 97.81 98 LEU A N 1
ATOM 811 C CA . LEU A 1 98 ? -1.146 -2.713 17.378 1.00 97.81 98 LEU A CA 1
ATOM 812 C C . LEU A 1 98 ? -1.232 -3.817 16.314 1.00 97.81 98 LEU A C 1
ATOM 814 O O . LEU A 1 98 ? -0.283 -4.000 15.557 1.00 97.81 98 LEU A O 1
ATOM 818 N N . GLY A 1 99 ? -2.366 -4.517 16.257 1.00 96.50 99 GLY A N 1
ATOM 819 C CA . GLY A 1 99 ? -2.594 -5.619 15.333 1.00 96.50 99 GLY A CA 1
ATOM 820 C C . GLY A 1 99 ? -1.806 -6.879 15.696 1.00 96.50 99 GLY A C 1
ATOM 821 O O . GLY A 1 99 ? -1.513 -7.128 16.867 1.00 96.50 99 GLY A O 1
ATOM 822 N N . GLY A 1 100 ? -1.556 -7.710 14.687 1.00 95.75 100 GLY A N 1
ATOM 823 C CA . GLY A 1 100 ? -0.812 -8.964 14.808 1.00 95.75 100 GLY A CA 1
ATOM 824 C C . GLY A 1 100 ? 0.613 -8.839 14.271 1.00 95.75 100 GLY A C 1
ATOM 825 O O . GLY A 1 100 ? 1.061 -7.762 13.907 1.00 95.75 100 GLY A O 1
ATOM 826 N N . GLU A 1 101 ? 1.331 -9.956 14.198 1.00 92.56 101 GLU A N 1
ATOM 827 C CA . GLU A 1 101 ? 2.678 -9.973 13.612 1.00 92.56 101 GLU A CA 1
ATOM 828 C C . GLU A 1 101 ? 2.641 -10.033 12.079 1.00 92.56 101 GLU A C 1
ATOM 830 O O . GLU A 1 101 ? 3.318 -9.263 11.410 1.00 92.56 101 GLU A O 1
ATOM 835 N N . LEU A 1 102 ? 1.829 -10.932 11.514 1.00 92.69 102 LEU A N 1
ATOM 836 C CA . LEU A 1 102 ? 1.752 -11.153 10.070 1.00 92.69 102 LEU A CA 1
ATOM 837 C C . LEU A 1 102 ? 0.639 -10.323 9.434 1.00 92.69 102 LEU A C 1
ATOM 839 O O . LEU A 1 102 ? -0.490 -10.325 9.933 1.00 92.69 102 LEU A O 1
ATOM 843 N N . LYS A 1 103 ? 0.920 -9.732 8.264 1.00 92.06 103 LYS A N 1
ATOM 844 C CA . LYS A 1 103 ? -0.032 -8.901 7.509 1.00 92.06 103 LYS A CA 1
ATOM 845 C C . LYS A 1 103 ? -0.573 -7.750 8.357 1.00 92.06 103 LYS A C 1
ATOM 847 O O . LYS A 1 103 ? -1.778 -7.487 8.366 1.00 92.06 103 LYS A O 1
ATOM 852 N N . ASN A 1 104 ? 0.314 -7.109 9.106 1.00 94.50 104 ASN A N 1
ATOM 853 C CA . ASN A 1 104 ? -0.056 -6.197 10.161 1.00 94.50 104 ASN A CA 1
ATOM 854 C C . ASN A 1 104 ? -0.603 -4.862 9.637 1.00 94.50 104 ASN A C 1
ATOM 856 O O . ASN A 1 104 ? -0.179 -4.311 8.614 1.00 94.50 104 ASN A O 1
ATOM 860 N N . THR A 1 105 ? -1.520 -4.313 10.426 1.00 95.75 105 THR A N 1
ATOM 861 C CA . THR A 1 105 ? -1.987 -2.930 10.376 1.00 95.75 105 THR A CA 1
ATOM 862 C C . THR A 1 105 ? -2.213 -2.469 11.807 1.00 95.75 105 THR A C 1
ATOM 864 O O . THR A 1 105 ? -2.830 -3.195 12.591 1.00 95.75 105 THR A O 1
ATOM 867 N N . ILE A 1 106 ? -1.802 -1.247 12.128 1.00 97.25 106 ILE A N 1
ATOM 868 C CA . ILE A 1 106 ? -2.199 -0.6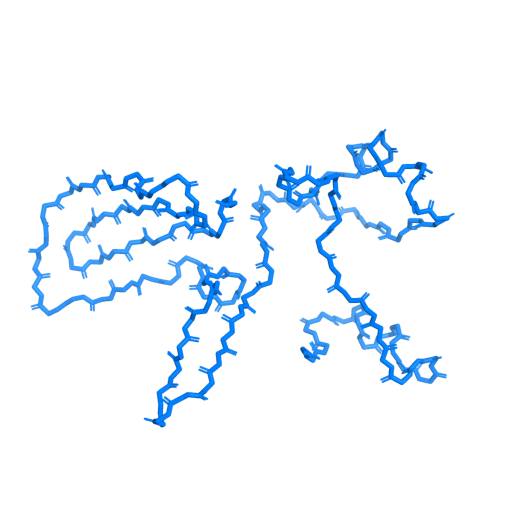11 13.385 1.00 97.25 106 ILE A CA 1
ATOM 869 C C . ILE A 1 106 ? -3.510 0.149 13.181 1.00 97.25 106 ILE A C 1
ATOM 871 O O . ILE A 1 106 ? -3.844 0.550 12.063 1.00 97.25 106 ILE A O 1
ATOM 875 N N . SER A 1 107 ? -4.257 0.381 14.255 1.00 97.50 107 SER A N 1
ATOM 876 C CA . SER A 1 107 ? -5.442 1.235 14.191 1.00 97.50 107 SER A CA 1
ATOM 877 C C . SER A 1 107 ? -5.596 2.113 15.419 1.00 97.50 107 SER A C 1
ATOM 879 O O . SER A 1 107 ? -5.239 1.708 16.523 1.00 97.50 107 SER A O 1
ATOM 881 N N . PHE A 1 108 ? -6.156 3.299 15.220 1.00 98.25 108 PHE A N 1
ATOM 882 C CA . PHE A 1 108 ? -6.467 4.240 16.284 1.00 98.25 108 PHE A CA 1
ATOM 883 C C . PHE A 1 108 ? -7.958 4.573 16.265 1.00 98.25 108 PHE A C 1
ATOM 885 O O . PHE A 1 108 ? -8.495 4.967 15.224 1.00 98.25 108 PHE A O 1
ATOM 892 N N . SER A 1 109 ? -8.635 4.412 17.401 1.00 98.12 109 SER A N 1
ATOM 893 C CA . SER A 1 109 ? -10.036 4.805 17.550 1.00 98.12 109 SER A CA 1
ATOM 894 C C . SER A 1 109 ? -10.163 6.233 18.071 1.00 98.12 109 SER A C 1
ATOM 896 O O . SER A 1 109 ? -9.454 6.640 18.990 1.00 98.12 109 SER A O 1
ATOM 898 N N . LYS A 1 110 ? -11.115 6.983 17.514 1.00 97.62 110 LYS A N 1
ATOM 899 C CA . LYS A 1 110 ? -11.51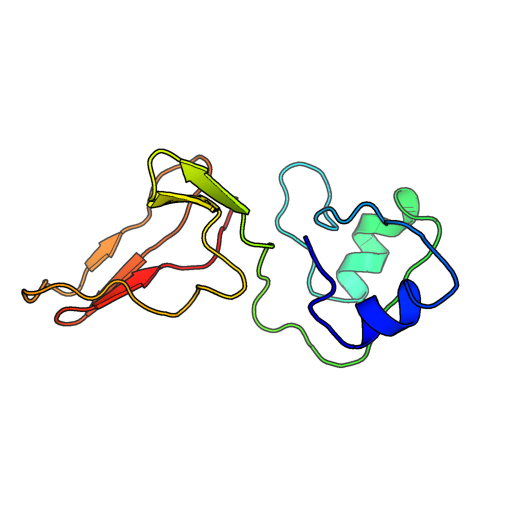7 8.302 18.009 1.00 97.62 110 LYS A CA 1
ATOM 900 C C . LYS A 1 110 ? -13.005 8.503 17.763 1.00 97.62 110 LYS A C 1
ATOM 902 O O . LYS A 1 110 ? -13.458 8.421 16.626 1.00 97.62 110 LYS A O 1
ATOM 907 N N . GLU A 1 111 ? -13.760 8.777 18.824 1.00 97.44 111 GLU A N 1
ATOM 908 C CA . GLU A 1 111 ? -15.227 8.827 18.784 1.00 97.44 111 GLU A CA 1
ATOM 909 C C . GLU A 1 111 ? -15.821 7.555 18.156 1.00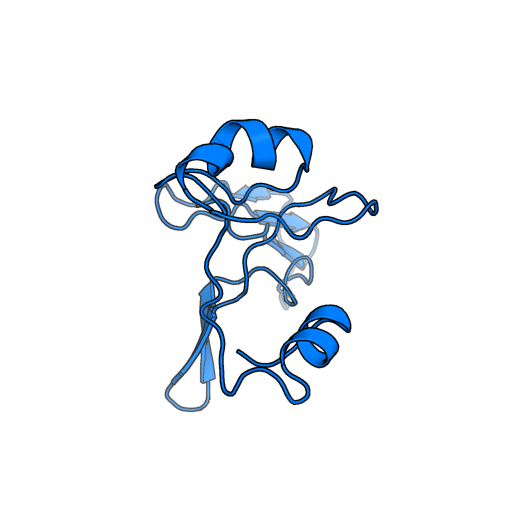 97.44 111 GLU A C 1
ATOM 911 O O . GLU A 1 111 ? -15.626 6.471 18.695 1.00 97.44 111 GLU A O 1
ATOM 916 N N . ASN A 1 112 ? -16.544 7.659 17.042 1.00 98.06 112 ASN A N 1
ATOM 917 C CA . ASN A 1 112 ? -17.110 6.529 16.309 1.00 98.06 112 ASN A CA 1
ATOM 918 C C . ASN A 1 112 ? -16.289 6.140 15.064 1.00 98.06 112 ASN A C 1
ATOM 920 O O . ASN A 1 112 ? -16.788 5.422 14.200 1.00 98.06 112 ASN A O 1
ATOM 924 N N . TYR A 1 113 ? -15.040 6.599 14.964 1.00 98.31 113 TYR A N 1
ATOM 925 C CA . TYR A 1 113 ? -14.131 6.286 13.864 1.00 98.31 113 TYR A CA 1
ATOM 926 C C . TYR A 1 113 ? -13.026 5.332 14.308 1.00 98.31 113 TYR A C 1
ATOM 928 O O . TYR A 1 113 ? -12.429 5.504 15.373 1.00 98.31 113 TYR A O 1
ATOM 936 N N . ILE A 1 114 ? -12.694 4.377 13.442 1.00 98.06 114 ILE A N 1
ATOM 937 C CA . ILE A 1 114 ? -11.464 3.587 13.520 1.00 98.06 114 ILE A CA 1
ATOM 938 C C . ILE A 1 114 ? -10.607 3.935 12.305 1.00 98.06 114 ILE A C 1
ATOM 940 O O . ILE A 1 114 ? -10.964 3.627 11.166 1.00 98.06 114 ILE A O 1
ATOM 944 N N . PHE A 1 115 ? -9.459 4.557 12.548 1.00 97.81 115 PHE A N 1
ATOM 945 C CA . PHE A 1 115 ? -8.464 4.852 11.524 1.00 97.81 115 PHE A CA 1
ATOM 946 C C . PHE A 1 115 ? -7.472 3.699 11.454 1.00 97.81 115 PHE A C 1
ATOM 948 O O . PHE A 1 115 ? -6.743 3.462 12.413 1.00 97.81 115 PHE A O 1
ATOM 955 N N . LEU A 1 116 ? -7.441 2.981 10.333 1.00 96.56 116 LEU A N 1
ATOM 956 C CA . LEU A 1 116 ? -6.419 1.969 10.070 1.00 96.56 116 LEU A CA 1
ATOM 957 C C . LEU A 1 116 ? -5.218 2.612 9.378 1.00 96.56 116 LEU A C 1
ATOM 959 O O . LEU A 1 116 ? -5.392 3.490 8.529 1.00 96.56 116 LEU A O 1
ATOM 963 N N . SER A 1 117 ? -4.014 2.143 9.701 1.00 95.81 117 SER A N 1
ATOM 964 C CA . SER A 1 117 ? -2.828 2.409 8.889 1.00 95.81 117 SER A CA 1
ATOM 965 C C . SER A 1 117 ? -2.923 1.702 7.538 1.00 95.81 117 SER A C 1
ATOM 967 O O . SER A 1 117 ? -3.742 0.805 7.328 1.00 95.81 117 SER A O 1
ATOM 969 N N . GLN A 1 118 ? -2.022 2.065 6.629 1.00 94.12 118 GLN A N 1
ATOM 970 C CA . GLN A 1 118 ? -1.696 1.232 5.480 1.00 94.12 118 GLN A CA 1
ATOM 971 C C . GLN A 1 118 ? -1.162 -0.132 5.935 1.00 94.12 118 GLN A C 1
ATOM 973 O O . GLN A 1 118 ? -0.813 -0.325 7.103 1.00 94.12 118 GLN A O 1
ATOM 978 N N . TYR A 1 119 ? -1.071 -1.061 4.988 1.00 93.81 119 TYR A N 1
ATOM 979 C CA . TYR A 1 119 ? -0.383 -2.331 5.187 1.00 93.81 119 TYR A CA 1
ATOM 980 C C . TYR A 1 119 ? 1.077 -2.093 5.588 1.00 93.81 119 TYR A C 1
ATOM 982 O O . TYR A 1 119 ? 1.768 -1.329 4.913 1.00 93.81 119 TYR A O 1
ATOM 990 N N . LEU A 1 120 ? 1.523 -2.718 6.680 1.00 91.31 120 LEU A N 1
ATOM 991 C CA . LEU A 1 120 ? 2.883 -2.546 7.207 1.00 91.31 120 LEU A CA 1
ATOM 992 C C . LEU A 1 120 ? 3.806 -3.743 6.934 1.00 91.31 120 LEU A C 1
ATOM 994 O O . LEU A 1 120 ? 5.010 -3.617 7.144 1.00 91.31 120 LEU A O 1
ATOM 998 N N . GLY A 1 121 ? 3.263 -4.864 6.447 1.00 85.88 121 GLY A N 1
ATOM 999 C CA . GLY A 1 121 ? 3.985 -6.136 6.300 1.00 85.88 121 GLY A CA 1
ATOM 1000 C C . GLY A 1 121 ? 3.268 -7.277 6.992 1.00 85.88 121 GLY A C 1
ATOM 1001 O O . GLY A 1 121 ? 2.863 -7.094 8.154 1.00 85.88 121 GLY A O 1
#

pLDDT: mean 95.26, std 2.62, range [83.0, 98.31]

Organism: NCBI:txid412755

Radius of gyration: 17.48 Å; chains: 1; bounding box: 44×28×52 Å

Sequence (121 aa):
MLPYTPLHYLLLKDNFIALIMTSGNITDQPIIGDNLEAFEKLDRIVDFFLLYNRDIFNRCDDSVVKFINDDNVFFRRSRGYVPYPIILDFKLKEVLALGGELKNTISFSKENYIFLSQYLG

Foldseek 3Di:
DDDPDPVRCVCCVVHDPDDDDDAQADPPAAGDQDPVVSCVGCVVPDPDDDDDDDGDPDRWDDWDWDQDPNDTDTPFQTPPRPQPWDFAPFFDDFDWAFADDPQTWIWTGDTRTIGIHGGRD